Protein AF-A0A3C0JKR0-F1 (afdb_monomer_lite)

Foldseek 3Di:
DDDDDPVVLVVQCVVVVDQWAFPDDDPQDTDIDGDDDVPRDDPDDDDPDDDDDDDPDDKDWDDDPNDIDID

Sequence (71 aa):
MDAFELEDVVAGHAKLGEGYHEFFMASRLSLGLYVLKAGEPDPQQPHTEDEVYYVIQGQGMIRVGDEDRPV

Structure (mmCIF, N/CA/C/O backbone):
data_AF-A0A3C0JKR0-F1
#
_entry.id   AF-A0A3C0JKR0-F1
#
loop_
_atom_site.group_PDB
_atom_site.id
_atom_site.type_symbol
_atom_site.label_atom_id
_atom_site.label_alt_id
_atom_site.label_comp_id
_atom_site.label_asym_id
_atom_site.label_entity_id
_atom_site.label_seq_id
_atom_site.pdbx_PDB_ins_code
_atom_site.Cartn_x
_atom_site.Cartn_y
_atom_site.Cartn_z
_atom_site.occupancy
_atom_site.B_iso_or_equiv
_atom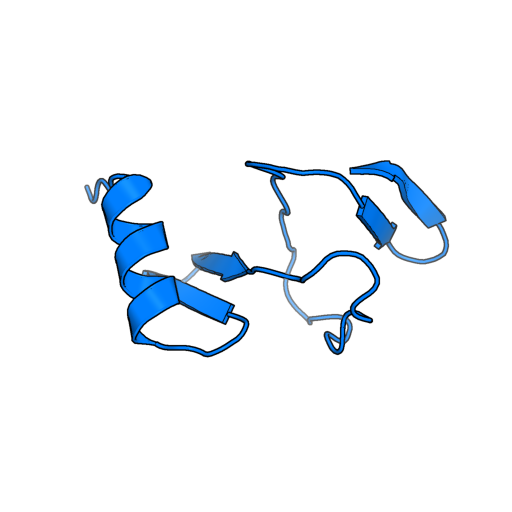_site.auth_seq_id
_atom_site.auth_comp_id
_atom_site.auth_asym_id
_atom_site.auth_atom_id
_atom_site.pdbx_PDB_model_num
ATOM 1 N N . MET A 1 1 ? 2.850 -16.525 16.572 1.00 80.62 1 MET A N 1
ATOM 2 C CA . MET A 1 1 ? 1.843 -16.377 15.507 1.00 80.62 1 MET A CA 1
ATOM 3 C C . MET A 1 1 ? 1.196 -15.053 15.785 1.00 80.62 1 MET A C 1
ATOM 5 O O . MET A 1 1 ? 0.666 -14.901 16.879 1.00 80.62 1 MET A O 1
ATOM 9 N N . ASP A 1 2 ? 1.325 -14.128 14.846 1.00 90.75 2 ASP A N 1
ATOM 10 C CA . ASP A 1 2 ? 0.820 -12.769 14.993 1.00 90.75 2 ASP A CA 1
ATOM 11 C C . ASP A 1 2 ? -0.455 -12.643 14.161 1.00 90.75 2 ASP A C 1
ATOM 13 O O . ASP A 1 2 ? -0.551 -13.214 13.071 1.00 90.75 2 ASP A O 1
ATOM 17 N N . ALA A 1 3 ? -1.450 -11.956 14.709 1.00 95.38 3 ALA A N 1
ATOM 18 C CA . ALA A 1 3 ? -2.718 -11.674 14.056 1.00 95.38 3 ALA A CA 1
ATOM 19 C C . ALA A 1 3 ? -2.981 -10.171 14.161 1.00 95.38 3 ALA A C 1
ATOM 21 O O . ALA A 1 3 ? -2.696 -9.569 15.197 1.00 95.38 3 ALA A O 1
ATOM 22 N N . PHE A 1 4 ? -3.500 -9.587 13.084 1.00 96.81 4 PHE A N 1
ATOM 23 C CA . PHE A 1 4 ? -3.751 -8.155 12.972 1.00 96.81 4 PHE A CA 1
ATOM 24 C C . PHE A 1 4 ? -5.185 -7.936 12.510 1.00 96.81 4 PHE A C 1
ATOM 26 O O . PHE A 1 4 ? -5.614 -8.536 11.524 1.00 96.81 4 PHE A O 1
ATOM 33 N N . GLU A 1 5 ? -5.902 -7.059 13.204 1.00 97.19 5 GLU A N 1
ATOM 34 C CA . GLU A 1 5 ? -7.227 -6.614 12.788 1.00 97.19 5 GLU A CA 1
ATOM 35 C C . GLU A 1 5 ? -7.083 -5.446 11.809 1.00 97.19 5 GLU A C 1
ATOM 37 O O . GLU A 1 5 ? -6.344 -4.489 12.059 1.00 97.19 5 GLU A O 1
ATOM 42 N N . LEU A 1 6 ? -7.797 -5.502 10.682 1.00 96.25 6 LEU A N 1
ATOM 43 C CA . LEU A 1 6 ? -7.695 -4.467 9.648 1.00 96.25 6 LEU A CA 1
ATOM 44 C C . LEU A 1 6 ? -8.081 -3.079 10.185 1.00 96.25 6 LEU A C 1
ATOM 46 O O . LEU A 1 6 ? -7.464 -2.080 9.818 1.00 96.25 6 LEU A O 1
ATOM 50 N N . GLU A 1 7 ? -9.071 -3.020 11.076 1.00 97.50 7 GLU A N 1
ATOM 51 C CA . GLU A 1 7 ? -9.520 -1.776 11.708 1.00 97.50 7 GLU A CA 1
ATOM 52 C C . GLU A 1 7 ? -8.390 -1.092 12.492 1.00 97.50 7 GLU A C 1
ATOM 54 O O . GLU A 1 7 ? -8.217 0.126 12.389 1.00 97.50 7 GLU A O 1
ATOM 59 N N . ASP A 1 8 ? -7.565 -1.869 13.198 1.00 97.94 8 ASP A N 1
ATOM 60 C CA . ASP A 1 8 ? -6.429 -1.347 13.961 1.00 97.94 8 ASP A CA 1
ATOM 61 C C . ASP A 1 8 ? -5.322 -0.826 13.038 1.00 97.94 8 ASP A C 1
ATOM 63 O O . ASP A 1 8 ? -4.753 0.241 13.288 1.00 97.94 8 ASP A O 1
ATOM 67 N N . VAL A 1 9 ? -5.048 -1.528 11.934 1.00 97.88 9 VAL A N 1
ATOM 68 C CA . VAL A 1 9 ? -4.062 -1.097 10.927 1.00 97.88 9 VAL A CA 1
ATOM 69 C C . VAL A 1 9 ? -4.488 0.220 10.270 1.00 97.88 9 VAL A C 1
ATOM 71 O O . VAL A 1 9 ? -3.670 1.137 10.134 1.00 97.88 9 VAL A O 1
ATOM 74 N N . VAL A 1 10 ? -5.770 0.350 9.910 1.00 97.12 10 VAL A N 1
ATOM 75 C CA . VAL A 1 10 ? -6.340 1.582 9.338 1.00 97.12 10 VAL A CA 1
ATOM 76 C C . VAL A 1 10 ? -6.292 2.728 10.349 1.00 97.12 10 VAL A C 1
ATOM 78 O O . VAL A 1 10 ? -5.872 3.838 10.009 1.00 97.12 10 VAL A O 1
ATOM 81 N N . ALA A 1 11 ? -6.666 2.475 11.606 1.00 97.38 11 ALA A N 1
ATOM 82 C CA . ALA A 1 11 ? -6.584 3.477 12.664 1.00 97.38 11 ALA A CA 1
ATOM 83 C C . ALA A 1 11 ? -5.133 3.911 12.939 1.00 97.38 11 ALA A C 1
ATOM 85 O O . ALA A 1 11 ? -4.886 5.088 13.216 1.00 97.38 11 ALA A O 1
ATOM 86 N N . GLY A 1 12 ? -4.173 2.987 12.849 1.00 97.38 12 GLY A N 1
ATOM 87 C CA . GLY A 1 12 ? -2.743 3.278 12.952 1.00 97.38 12 GLY A CA 1
ATOM 88 C C . GLY A 1 12 ? -2.252 4.180 11.820 1.00 97.38 12 GLY A C 1
ATOM 89 O O . GLY A 1 12 ? -1.654 5.222 12.087 1.00 97.38 12 GLY A O 1
ATOM 90 N N . HIS A 1 13 ? -2.610 3.860 10.574 1.00 97.50 13 HIS A N 1
ATOM 91 C CA . HIS A 1 13 ? -2.266 4.676 9.406 1.00 97.50 13 HIS A CA 1
ATOM 92 C C . HIS A 1 13 ? -2.824 6.100 9.531 1.00 97.50 13 HIS A C 1
ATOM 94 O O . HIS A 1 13 ? -2.104 7.081 9.347 1.00 97.50 13 HIS A O 1
ATOM 100 N N . ALA A 1 14 ? -4.098 6.231 9.919 1.00 95.88 14 ALA A N 1
ATOM 101 C CA . ALA A 1 14 ? -4.736 7.533 10.104 1.00 95.88 14 ALA A CA 1
ATOM 102 C C . ALA A 1 14 ? -4.040 8.404 11.167 1.00 95.88 14 ALA A C 1
ATOM 104 O O . ALA A 1 14 ? -4.046 9.628 11.049 1.00 95.88 14 ALA A O 1
ATOM 105 N N . LYS A 1 15 ? -3.440 7.790 12.196 1.00 96.38 15 LYS A N 1
ATOM 106 C CA . LYS A 1 15 ? -2.657 8.499 13.221 1.00 96.38 15 LYS A CA 1
ATOM 107 C C . LYS A 1 15 ? -1.263 8.887 12.734 1.00 96.38 15 LYS A C 1
ATOM 109 O O . LYS A 1 15 ? -0.789 9.950 13.122 1.00 96.38 15 LYS A O 1
ATOM 114 N N . LEU A 1 16 ? -0.620 8.035 11.931 1.00 94.94 16 LEU A N 1
ATOM 115 C CA . LEU A 1 16 ? 0.700 8.302 11.355 1.00 94.94 16 LEU A CA 1
ATOM 116 C C . LEU A 1 16 ? 0.646 9.502 10.398 1.00 94.94 16 LEU A C 1
ATOM 118 O O . LEU A 1 16 ? 1.510 10.372 10.450 1.00 94.94 16 LEU A O 1
ATOM 122 N N . GLY A 1 17 ? -0.399 9.571 9.567 1.00 89.25 17 GLY A N 1
ATOM 123 C CA . GLY A 1 17 ? -0.610 10.672 8.619 1.00 89.25 17 GLY A CA 1
ATOM 124 C C . GLY A 1 17 ? 0.337 10.661 7.413 1.00 89.25 17 GLY A C 1
ATOM 125 O O . GLY A 1 17 ? 0.341 11.617 6.638 1.00 89.25 17 GLY A O 1
ATOM 126 N N . GLU A 1 18 ? 1.122 9.598 7.252 1.00 88.88 18 GLU A N 1
ATOM 127 C CA . GLU A 1 18 ? 1.958 9.327 6.082 1.00 88.88 18 GLU A CA 1
ATOM 128 C C . GLU A 1 18 ? 1.210 8.428 5.089 1.00 88.88 18 GLU A C 1
ATOM 130 O O . GLU A 1 18 ? 0.207 7.816 5.445 1.00 88.88 18 GLU A O 1
ATOM 135 N N . GLY A 1 19 ? 1.687 8.343 3.843 1.00 89.31 19 GLY A N 1
ATOM 136 C CA . GLY A 1 19 ? 1.047 7.514 2.814 1.00 89.31 19 GLY A CA 1
ATOM 137 C C . GLY A 1 19 ? 1.232 6.007 3.016 1.00 89.31 19 GLY A C 1
ATOM 138 O O . GLY A 1 19 ? 0.433 5.231 2.502 1.00 89.31 19 GLY A O 1
ATOM 139 N N . TYR A 1 20 ? 2.266 5.593 3.759 1.00 94.69 20 TYR A N 1
ATOM 140 C CA . TYR A 1 20 ? 2.611 4.194 4.013 1.00 94.69 20 TYR A CA 1
ATOM 141 C C . TYR A 1 20 ? 2.737 3.926 5.514 1.00 94.69 20 TYR A C 1
ATOM 143 O O . TYR A 1 20 ? 3.491 4.598 6.212 1.00 94.69 20 TYR A O 1
ATOM 151 N N . HIS A 1 21 ? 2.013 2.924 6.006 1.00 97.06 21 HIS A N 1
ATOM 152 C CA . HIS A 1 21 ? 2.050 2.472 7.393 1.00 97.06 21 HIS A CA 1
ATOM 153 C C . HIS A 1 21 ? 2.500 1.010 7.453 1.00 97.06 21 HIS A C 1
ATOM 155 O O . HIS A 1 21 ? 1.698 0.104 7.231 1.00 97.06 21 HIS A O 1
ATOM 161 N N . GLU A 1 22 ? 3.773 0.777 7.773 1.00 96.81 22 GLU A N 1
ATOM 162 C CA . GLU A 1 22 ? 4.303 -0.564 8.037 1.00 96.81 22 GLU A CA 1
ATOM 163 C C . GLU A 1 22 ? 3.817 -1.064 9.400 1.00 96.81 22 GLU A C 1
ATOM 165 O O . GLU A 1 22 ? 4.181 -0.516 10.441 1.00 96.81 22 GLU A O 1
ATOM 170 N N . PHE A 1 23 ? 2.991 -2.110 9.398 1.00 96.94 23 PHE A N 1
ATOM 171 C CA . PHE A 1 23 ? 2.418 -2.670 10.627 1.00 96.94 23 PHE A CA 1
ATOM 172 C C . PHE A 1 23 ? 3.015 -4.033 11.000 1.00 96.94 23 PHE A C 1
ATOM 174 O O . PHE A 1 23 ? 2.795 -4.515 12.112 1.00 96.94 23 PHE A O 1
ATOM 181 N N . PHE A 1 24 ? 3.776 -4.659 10.097 1.00 97.31 24 PHE A N 1
ATOM 182 C CA . PHE A 1 24 ? 4.473 -5.916 10.353 1.00 97.31 24 PHE A CA 1
ATOM 183 C C . PHE A 1 24 ? 5.824 -5.952 9.637 1.00 97.31 24 PHE A C 1
ATOM 185 O O . PHE A 1 24 ? 5.920 -5.613 8.459 1.00 97.31 24 PHE A O 1
ATOM 192 N N . MET A 1 25 ? 6.848 -6.439 10.339 1.00 95.81 25 MET A N 1
ATOM 193 C CA . MET A 1 25 ? 8.192 -6.647 9.808 1.00 95.81 25 MET A CA 1
ATOM 194 C C . MET A 1 25 ? 8.772 -7.954 10.351 1.00 95.81 25 MET A C 1
ATOM 196 O O . MET A 1 25 ? 8.825 -8.182 11.562 1.00 95.81 25 MET A O 1
ATOM 200 N N . ALA A 1 26 ? 9.255 -8.795 9.446 1.00 94.88 26 ALA A N 1
ATOM 201 C CA . ALA A 1 26 ? 9.995 -10.013 9.729 1.00 94.88 26 ALA A CA 1
ATOM 202 C C . ALA A 1 26 ? 11.187 -10.141 8.773 1.00 94.88 26 ALA A C 1
ATOM 204 O O . ALA A 1 26 ? 11.339 -9.388 7.819 1.00 94.88 26 ALA A O 1
ATOM 205 N N . SER A 1 27 ? 12.034 -11.147 8.989 1.00 94.69 27 SER A N 1
ATOM 206 C CA . SER A 1 27 ? 13.282 -11.315 8.229 1.00 94.69 27 SER A CA 1
ATOM 207 C C . SER A 1 27 ? 13.117 -11.493 6.714 1.00 94.69 27 SER A C 1
ATOM 209 O O . SER A 1 27 ? 14.099 -11.361 5.990 1.00 94.69 27 SER A O 1
ATOM 211 N N . ARG A 1 28 ? 11.922 -11.855 6.234 1.00 94.38 28 ARG A N 1
ATOM 212 C CA . ARG A 1 28 ? 11.638 -12.147 4.817 1.00 94.38 28 ARG A CA 1
ATOM 213 C C . ARG A 1 28 ? 10.325 -11.549 4.309 1.00 94.38 28 ARG A C 1
ATOM 215 O O . ARG A 1 28 ? 9.904 -11.893 3.212 1.00 94.38 28 ARG A O 1
ATOM 222 N N . LEU A 1 29 ? 9.643 -10.749 5.125 1.00 94.81 29 LEU A N 1
ATOM 223 C CA . LEU A 1 29 ? 8.347 -10.175 4.782 1.00 94.81 29 LEU A CA 1
ATOM 224 C C . LEU A 1 29 ? 8.106 -8.931 5.630 1.00 94.81 29 LEU A C 1
ATOM 226 O O . LEU A 1 29 ? 8.156 -9.014 6.858 1.00 94.81 29 LEU A O 1
ATOM 230 N N . SER A 1 30 ? 7.779 -7.828 4.974 1.00 96.12 30 SER A N 1
ATOM 231 C CA . SER A 1 30 ? 7.109 -6.687 5.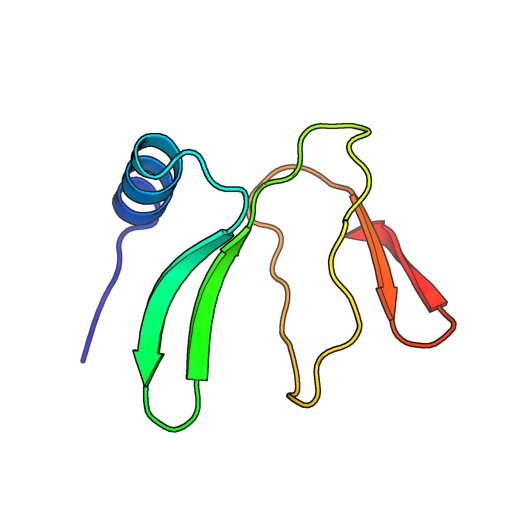585 1.00 96.12 30 SER A CA 1
ATOM 232 C C . SER A 1 30 ? 5.688 -6.594 5.039 1.00 96.12 30 SER A C 1
ATOM 234 O O . SER A 1 30 ? 5.404 -7.045 3.928 1.00 96.12 30 SER A O 1
ATOM 236 N N . LEU A 1 31 ? 4.776 -6.057 5.845 1.00 97.00 31 LEU A N 1
ATOM 237 C CA . LEU A 1 31 ? 3.426 -5.714 5.412 1.00 97.00 31 LEU A CA 1
ATOM 238 C C . LEU A 1 31 ? 3.143 -4.275 5.820 1.00 97.00 31 LEU A C 1
ATOM 240 O O . LEU A 1 31 ? 3.397 -3.873 6.962 1.00 97.00 31 LEU A O 1
ATOM 244 N N . GLY A 1 32 ? 2.563 -3.522 4.895 1.00 97.12 32 GLY A N 1
ATOM 245 C CA . GLY A 1 32 ? 2.127 -2.164 5.149 1.00 97.12 32 GLY A CA 1
ATOM 246 C C . GLY A 1 32 ? 0.788 -1.855 4.505 1.00 97.12 32 GLY A C 1
ATOM 247 O O . GLY A 1 32 ? 0.377 -2.490 3.534 1.00 97.12 32 GLY A O 1
ATOM 248 N N . LEU A 1 33 ? 0.099 -0.876 5.082 1.00 97.75 33 LEU A N 1
ATOM 249 C CA . LEU A 1 33 ? -1.072 -0.253 4.487 1.00 97.75 33 LEU A CA 1
ATOM 250 C C . LEU A 1 33 ? -0.623 0.997 3.735 1.00 97.75 33 LEU A C 1
ATOM 252 O O . LEU A 1 33 ? -0.064 1.914 4.337 1.00 97.75 33 LEU A O 1
ATOM 256 N N . TYR A 1 34 ? -0.900 1.021 2.437 1.00 96.56 34 TYR A N 1
ATOM 257 C CA . TYR A 1 34 ? -0.642 2.154 1.563 1.00 96.56 34 TYR A CA 1
ATOM 258 C C . TYR A 1 34 ? -1.963 2.784 1.117 1.00 96.56 34 TYR A C 1
ATOM 260 O O . TYR A 1 34 ? -2.872 2.062 0.699 1.00 96.56 34 TYR A O 1
ATOM 268 N N . VAL A 1 35 ? -2.095 4.110 1.228 1.00 95.62 35 VAL A N 1
ATOM 269 C CA . VAL A 1 35 ? -3.330 4.825 0.869 1.00 95.62 35 VAL A CA 1
ATOM 270 C C . VAL A 1 35 ? -3.026 6.002 -0.048 1.00 95.62 35 VAL A C 1
ATOM 272 O O . VAL A 1 35 ? -2.353 6.954 0.340 1.00 95.62 35 VAL A O 1
ATOM 275 N N . LEU A 1 36 ? -3.626 5.969 -1.236 1.00 93.94 36 LEU A N 1
ATOM 276 C CA . LEU A 1 36 ? -3.639 7.068 -2.198 1.00 93.94 36 LEU A CA 1
ATOM 277 C C . LEU A 1 36 ? -5.032 7.689 -2.277 1.00 93.94 36 LEU A C 1
ATOM 279 O O . LEU A 1 36 ? -6.046 6.980 -2.291 1.00 93.94 36 LEU A O 1
ATOM 283 N N . LYS A 1 37 ? -5.111 9.020 -2.371 1.00 93.19 37 LYS A N 1
ATOM 284 C CA . LYS A 1 37 ? -6.379 9.684 -2.699 1.00 93.19 37 LYS A CA 1
ATOM 285 C C . LYS A 1 37 ? -6.698 9.500 -4.179 1.00 93.19 37 LYS A C 1
ATOM 287 O O . LYS A 1 37 ? -5.819 9.356 -5.022 1.00 93.19 37 LYS A O 1
ATOM 292 N N . ALA A 1 38 ? -7.982 9.569 -4.520 1.00 94.06 38 ALA A N 1
ATOM 293 C CA . ALA A 1 38 ? -8.405 9.523 -5.914 1.00 94.06 38 ALA A CA 1
ATOM 294 C C . ALA A 1 38 ? -7.717 10.632 -6.735 1.00 94.06 38 ALA A C 1
ATOM 296 O O . ALA A 1 38 ? -7.844 11.816 -6.419 1.00 94.06 38 ALA A O 1
ATOM 297 N N . GLY A 1 39 ? -7.006 10.232 -7.793 1.00 92.88 39 GLY A N 1
ATOM 298 C CA . GLY A 1 39 ? -6.252 11.133 -8.670 1.00 92.88 39 GLY A CA 1
ATOM 299 C C . GLY A 1 39 ? -4.885 11.570 -8.134 1.00 92.88 39 GLY A C 1
ATOM 300 O O . GLY A 1 39 ? -4.198 12.330 -8.815 1.00 92.88 39 GLY A O 1
ATOM 301 N N . GLU A 1 40 ? -4.481 11.114 -6.948 1.00 92.50 40 GLU A N 1
ATOM 302 C CA . GLU A 1 40 ? -3.134 11.335 -6.429 1.00 92.50 40 GLU A CA 1
ATOM 303 C C . GLU A 1 40 ? -2.132 10.473 -7.214 1.00 92.50 40 GLU A C 1
ATOM 305 O O . GLU A 1 40 ? -2.377 9.277 -7.396 1.00 92.50 40 GLU A O 1
ATOM 310 N N . PRO A 1 41 ? -1.035 11.055 -7.732 1.00 89.44 41 PRO A N 1
ATOM 311 C CA . PRO A 1 41 ? 0.013 10.271 -8.364 1.00 89.44 41 PRO A CA 1
ATOM 312 C C . PRO A 1 41 ? 0.742 9.438 -7.311 1.00 89.44 41 PRO A C 1
ATOM 314 O O . PRO A 1 41 ? 1.058 9.940 -6.234 1.00 89.44 41 PRO A O 1
ATOM 317 N N . ASP A 1 42 ? 1.055 8.194 -7.656 1.00 91.88 42 ASP A N 1
ATOM 318 C CA . ASP A 1 42 ? 1.892 7.326 -6.836 1.00 91.88 42 ASP A CA 1
ATOM 319 C C . ASP A 1 42 ? 3.376 7.743 -6.965 1.00 91.88 42 ASP A C 1
ATOM 321 O O . ASP A 1 42 ? 3.923 7.702 -8.073 1.00 91.88 42 ASP A O 1
ATOM 325 N N . PRO A 1 43 ? 4.042 8.198 -5.884 1.00 91.12 43 PRO A N 1
ATOM 326 C CA . PRO A 1 43 ? 5.457 8.550 -5.901 1.00 91.12 43 PRO A CA 1
ATOM 327 C C . PRO A 1 43 ? 6.403 7.342 -5.797 1.00 91.12 43 PRO A C 1
ATOM 329 O O . PRO A 1 43 ? 7.620 7.545 -5.898 1.00 91.12 43 PRO A O 1
ATOM 332 N N . GLN A 1 44 ? 5.900 6.124 -5.555 1.00 89.50 44 GLN A N 1
ATOM 333 C CA . GLN A 1 44 ? 6.736 4.935 -5.398 1.00 89.50 44 GLN A CA 1
ATOM 334 C C . GLN A 1 44 ? 7.569 4.659 -6.659 1.00 89.50 44 GLN A C 1
ATOM 336 O O . GLN A 1 44 ? 7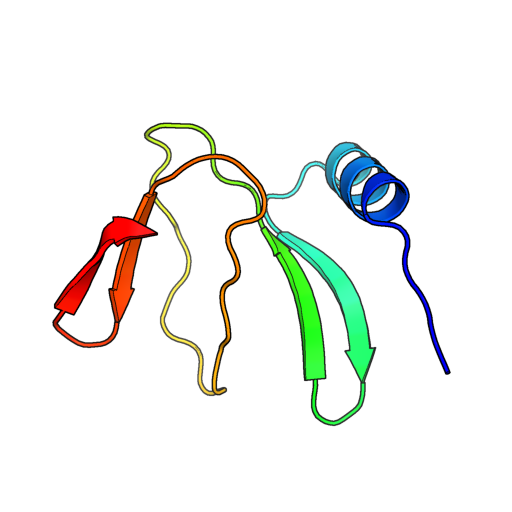.228 5.028 -7.785 1.00 89.50 44 GLN A O 1
ATOM 341 N N . GLN A 1 45 ? 8.725 4.041 -6.443 1.00 89.56 45 GLN A N 1
ATOM 342 C CA . GLN A 1 45 ? 9.652 3.618 -7.487 1.00 89.56 45 GLN A CA 1
ATOM 343 C C . GLN A 1 45 ? 9.821 2.100 -7.396 1.00 89.56 45 GLN A C 1
ATOM 345 O O . GLN A 1 45 ? 9.601 1.551 -6.319 1.00 89.56 45 GLN A O 1
ATOM 350 N N . PRO A 1 46 ? 10.236 1.421 -8.480 1.00 89.00 46 PRO A N 1
ATOM 351 C CA . PRO A 1 46 ? 10.469 -0.018 -8.444 1.00 89.00 46 PRO A CA 1
ATOM 352 C C . PRO A 1 46 ? 11.399 -0.429 -7.295 1.00 89.00 46 PRO A C 1
ATOM 354 O O . PRO A 1 46 ? 12.481 0.145 -7.130 1.00 89.00 46 PRO A O 1
ATOM 357 N N . HIS A 1 47 ? 10.975 -1.431 -6.529 1.00 88.25 47 HIS A N 1
ATOM 358 C CA . HIS A 1 47 ? 11.746 -2.011 -5.435 1.00 88.25 47 HIS A CA 1
ATOM 359 C C . HIS A 1 47 ? 12.645 -3.159 -5.923 1.00 88.25 47 HIS A C 1
ATOM 361 O O . HIS A 1 47 ? 12.522 -3.645 -7.050 1.00 88.25 47 HIS A O 1
ATOM 367 N N . THR A 1 48 ? 13.609 -3.560 -5.089 1.00 92.50 48 THR A N 1
ATOM 368 C CA . THR A 1 48 ? 14.501 -4.700 -5.375 1.00 92.50 48 THR A CA 1
ATOM 369 C C . THR A 1 48 ? 13.895 -6.046 -4.984 1.00 92.50 48 THR A C 1
ATOM 371 O O . THR A 1 48 ? 14.382 -7.093 -5.409 1.00 92.50 48 THR A O 1
ATOM 374 N N . GLU A 1 49 ? 12.862 -6.010 -4.153 1.00 93.00 49 GLU A N 1
ATOM 375 C CA . GLU A 1 49 ? 12.118 -7.131 -3.610 1.00 93.00 49 GLU A CA 1
ATOM 376 C C . GLU A 1 49 ? 10.920 -7.488 -4.499 1.00 93.00 49 GLU A C 1
ATOM 378 O O . GLU A 1 49 ? 10.395 -6.651 -5.230 1.00 93.00 49 GLU A O 1
ATOM 383 N N . ASP A 1 50 ? 10.454 -8.735 -4.401 1.00 94.12 50 ASP A N 1
ATOM 384 C CA . ASP A 1 50 ? 9.151 -9.106 -4.949 1.00 94.12 50 ASP A CA 1
ATOM 385 C C . ASP A 1 50 ? 8.034 -8.504 -4.082 1.00 94.12 50 ASP A C 1
ATOM 387 O O . ASP A 1 50 ? 8.061 -8.614 -2.853 1.00 94.12 50 ASP A O 1
ATOM 391 N N . GLU A 1 51 ? 7.021 -7.920 -4.723 1.00 94.12 51 GLU A N 1
ATOM 392 C CA . GLU A 1 51 ? 5.923 -7.222 -4.049 1.00 94.12 51 GLU A CA 1
ATOM 393 C C . GLU A 1 51 ? 4.558 -7.835 -4.384 1.00 94.12 51 GLU A C 1
ATOM 395 O O . GLU A 1 51 ? 4.307 -8.308 -5.496 1.00 94.12 51 GLU A O 1
ATOM 400 N N . VAL A 1 52 ? 3.645 -7.808 -3.409 1.00 94.50 52 VAL A N 1
ATOM 401 C CA . VAL A 1 52 ? 2.247 -8.219 -3.581 1.00 94.50 52 VAL A CA 1
ATOM 402 C C . VAL A 1 52 ? 1.341 -7.085 -3.125 1.00 94.50 52 VAL A C 1
ATOM 404 O O . VAL A 1 52 ? 1.329 -6.726 -1.950 1.00 94.50 52 VAL A O 1
ATOM 407 N N . TYR A 1 53 ? 0.529 -6.576 -4.049 1.00 94.50 53 TYR A N 1
ATOM 408 C CA . TYR A 1 53 ? -0.491 -5.572 -3.765 1.00 94.50 53 TYR A CA 1
ATOM 409 C C . TYR A 1 53 ? -1.872 -6.223 -3.728 1.00 94.50 53 TYR A C 1
ATOM 411 O O . TYR A 1 53 ? -2.261 -6.939 -4.652 1.00 94.50 53 TYR A O 1
ATOM 419 N N . TYR A 1 54 ? -2.625 -5.960 -2.662 1.00 96.31 54 TYR A N 1
ATOM 420 C CA . TYR A 1 54 ? -4.004 -6.411 -2.514 1.00 96.31 54 TYR A CA 1
ATOM 421 C C . TYR A 1 54 ? -4.907 -5.219 -2.201 1.00 96.31 54 TYR A C 1
ATOM 423 O O . TYR A 1 54 ? -4.781 -4.590 -1.149 1.00 96.31 54 TYR A O 1
ATOM 431 N N . VAL A 1 55 ? -5.818 -4.903 -3.125 1.00 96.62 55 VAL A N 1
ATOM 432 C CA . VAL A 1 55 ? -6.737 -3.771 -2.979 1.00 96.62 55 VAL A CA 1
ATOM 433 C C . VAL A 1 55 ? -7.879 -4.162 -2.051 1.00 96.62 55 VAL A C 1
ATOM 435 O O . VAL A 1 55 ? -8.752 -4.955 -2.393 1.00 96.62 55 VAL A O 1
ATOM 438 N N . ILE A 1 56 ? -7.866 -3.586 -0.852 1.00 96.00 56 ILE A N 1
ATOM 439 C CA . ILE A 1 56 ? -8.910 -3.796 0.159 1.00 96.00 56 ILE A CA 1
ATOM 440 C C . ILE A 1 56 ? -10.115 -2.866 -0.036 1.00 96.00 56 ILE A C 1
ATOM 442 O O . ILE A 1 56 ? -11.219 -3.190 0.398 1.00 96.00 56 ILE A O 1
ATOM 446 N N . GLN A 1 57 ? -9.912 -1.704 -0.667 1.00 95.75 57 GLN A N 1
ATOM 447 C CA . GLN A 1 57 ? -10.945 -0.700 -0.905 1.00 95.75 57 GLN A CA 1
ATOM 448 C C . GLN A 1 57 ? -10.551 0.231 -2.056 1.00 95.75 57 GLN A C 1
ATOM 450 O O . GLN A 1 57 ? -9.410 0.676 -2.142 1.00 95.75 57 GLN A O 1
ATOM 455 N N . GLY A 1 58 ? -11.532 0.599 -2.880 1.00 96.00 58 GLY A N 1
ATOM 456 C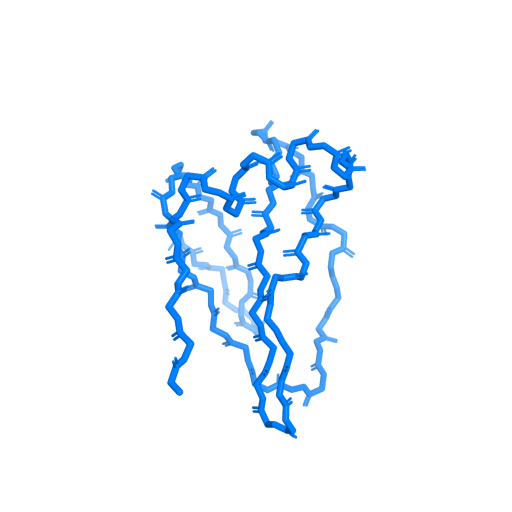 CA . GLY A 1 58 ? -11.330 1.496 -4.015 1.00 96.00 58 GLY A CA 1
ATOM 457 C C . GLY A 1 58 ? -10.955 0.740 -5.286 1.00 96.00 58 GLY A C 1
ATOM 458 O O . GLY A 1 58 ? -11.272 -0.437 -5.420 1.00 96.00 58 GLY A O 1
ATOM 459 N N . GLN A 1 59 ? -10.359 1.463 -6.230 1.00 96.00 59 GLN A N 1
ATOM 460 C CA . GLN A 1 59 ? -9.846 0.932 -7.491 1.00 96.00 59 GLN A CA 1
ATOM 461 C C . GLN A 1 59 ? -8.760 1.869 -8.028 1.00 96.00 59 GLN A C 1
ATOM 463 O O . GLN A 1 59 ? -8.777 3.071 -7.730 1.00 96.00 59 GLN A O 1
ATOM 468 N N . GLY A 1 60 ? -7.863 1.345 -8.851 1.00 94.38 60 GLY A N 1
ATOM 469 C CA . GLY A 1 60 ? -6.766 2.098 -9.444 1.00 94.38 60 GLY A CA 1
ATOM 470 C C . GLY A 1 60 ? -6.190 1.437 -10.690 1.00 94.38 60 GLY A C 1
ATOM 471 O O . GLY A 1 60 ? -6.760 0.508 -11.259 1.00 94.38 60 GLY A O 1
ATOM 472 N N . MET A 1 61 ? -5.046 1.958 -11.123 1.00 95.00 61 MET A N 1
ATOM 473 C CA . MET A 1 61 ? -4.224 1.379 -12.181 1.00 95.00 61 MET A CA 1
ATOM 474 C C . MET A 1 61 ? -2.803 1.238 -11.650 1.00 95.00 61 MET A C 1
ATOM 476 O O . MET A 1 61 ? -2.265 2.200 -11.106 1.00 95.00 61 MET A O 1
ATOM 480 N N . ILE A 1 62 ? -2.200 0.069 -11.836 1.00 93.88 62 ILE A N 1
ATOM 481 C CA . ILE A 1 62 ? -0.804 -0.200 -11.490 1.00 93.88 62 ILE A CA 1
ATOM 482 C C . ILE A 1 62 ? -0.009 -0.534 -12.752 1.00 93.88 62 ILE A C 1
ATOM 484 O O . ILE A 1 62 ? -0.504 -1.230 -13.641 1.00 93.88 62 ILE A O 1
ATOM 488 N N . ARG A 1 63 ? 1.235 -0.055 -12.818 1.00 93.25 63 ARG A N 1
ATOM 489 C CA . ARG A 1 63 ? 2.212 -0.424 -13.847 1.00 93.25 63 ARG A CA 1
ATOM 490 C C . ARG A 1 63 ? 3.092 -1.552 -13.314 1.00 93.25 63 ARG A C 1
ATOM 492 O O . ARG A 1 63 ? 3.820 -1.344 -12.350 1.00 93.25 63 ARG A O 1
ATOM 499 N N . VAL A 1 64 ? 3.067 -2.719 -13.954 1.00 93.62 64 VAL A N 1
ATOM 500 C CA . VAL A 1 64 ? 3.949 -3.853 -13.631 1.00 93.62 64 VAL A CA 1
ATOM 501 C C . VAL A 1 64 ? 4.833 -4.140 -14.838 1.00 93.62 64 VAL A C 1
ATOM 503 O O . VAL A 1 64 ? 4.354 -4.599 -15.876 1.00 93.62 64 VAL A O 1
ATOM 506 N N . GLY A 1 65 ? 6.126 -3.828 -14.719 1.00 91.44 65 GLY A N 1
ATOM 507 C CA . GLY A 1 65 ? 7.025 -3.786 -15.873 1.00 91.44 65 GLY A CA 1
ATOM 508 C C . GLY A 1 65 ? 6.521 -2.770 -16.901 1.00 91.44 65 GLY A C 1
ATOM 509 O O . GLY A 1 65 ? 6.376 -1.590 -16.589 1.00 91.44 65 GLY A O 1
ATOM 510 N N . ASP A 1 66 ? 6.194 -3.244 -18.101 1.00 94.25 66 ASP A N 1
ATOM 511 C CA . ASP A 1 66 ? 5.683 -2.411 -19.196 1.00 94.25 66 ASP A CA 1
ATOM 512 C C . ASP A 1 66 ? 4.147 -2.460 -19.340 1.00 94.25 66 ASP A C 1
ATOM 514 O O . ASP A 1 66 ? 3.595 -1.899 -20.287 1.00 94.25 66 ASP A O 1
ATOM 518 N N . GLU A 1 67 ? 3.436 -3.122 -18.418 1.00 97.00 67 GLU A N 1
ATOM 519 C CA . GLU A 1 67 ? 1.985 -3.333 -18.503 1.00 97.00 67 GLU A CA 1
ATOM 520 C C . GLU A 1 67 ? 1.203 -2.502 -17.479 1.00 97.00 67 GLU A C 1
ATOM 522 O O . GLU A 1 67 ? 1.439 -2.604 -16.277 1.00 97.00 67 GLU A O 1
ATOM 527 N N . ASP A 1 68 ? 0.212 -1.739 -17.946 1.00 96.50 68 ASP A N 1
ATOM 528 C CA . ASP A 1 68 ? -0.807 -1.108 -17.097 1.00 96.50 68 ASP A CA 1
ATOM 529 C C . ASP A 1 68 ? -1.961 -2.081 -16.807 1.00 96.50 68 ASP A C 1
ATOM 531 O O . ASP A 1 68 ? -2.524 -2.688 -17.724 1.00 96.50 68 ASP A O 1
ATOM 535 N N . ARG A 1 69 ? -2.348 -2.209 -15.533 1.00 96.31 69 ARG A N 1
ATOM 536 C CA . ARG A 1 69 ? -3.372 -3.154 -15.060 1.00 96.31 69 ARG A CA 1
ATOM 537 C C . ARG A 1 69 ?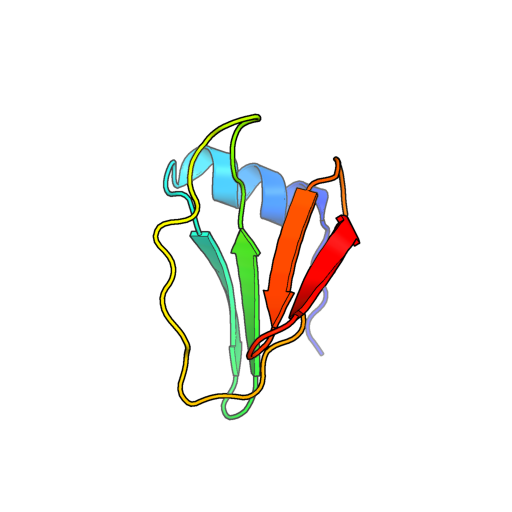 -4.364 -2.486 -14.100 1.00 96.31 69 ARG A C 1
ATOM 539 O O . ARG A 1 69 ? -3.913 -1.796 -13.188 1.00 96.31 69 ARG A O 1
ATOM 546 N N . PRO A 1 70 ? -5.685 -2.694 -14.260 1.00 96.44 70 PRO A N 1
ATOM 547 C CA . PRO A 1 70 ? -6.660 -2.260 -13.265 1.00 96.44 70 PRO A CA 1
ATOM 548 C C . PRO A 1 70 ? -6.552 -3.121 -12.003 1.00 96.44 70 PRO A C 1
ATOM 550 O O . 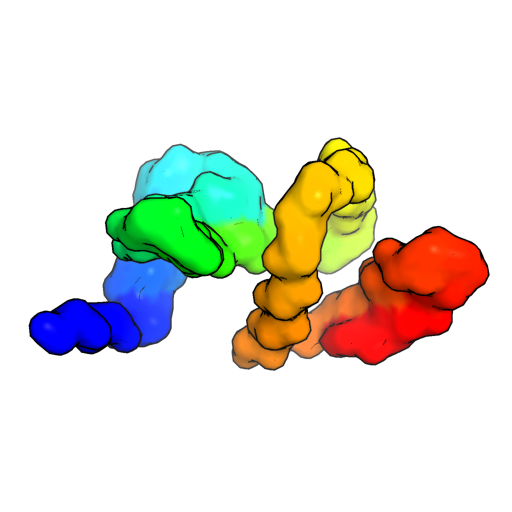PRO A 1 70 ? -6.368 -4.339 -12.106 1.00 96.44 70 PRO A O 1
ATOM 553 N N . VAL A 1 71 ? -6.689 -2.490 -10.838 1.00 94.25 71 VAL A N 1
ATOM 554 C CA . VAL A 1 71 ? -6.667 -3.127 -9.509 1.00 94.25 71 VAL A CA 1
ATOM 555 C C . VAL A 1 71 ? -7.751 -2.574 -8.603 1.00 94.25 71 VAL A C 1
ATOM 557 O O . VAL A 1 71 ? -8.159 -1.409 -8.818 1.00 94.25 71 VAL A O 1
#

Secondary structure (DSSP, 8-state):
-----HHHHHHHHHHH-SSEEEEEEETTEEEEEE---TTPPP-----SS------SSS--EEEETTEEEE-

Radius of gyration: 13.29 Å; chains: 1; bounding box: 26×28×35 Å

pLDDT: mean 94.41, std 3.05, range [80.62, 97.94]